Protein AF-A0A0W8FXL8-F1 (afdb_monomer_lite)

Radius of gyration: 17.02 Å; chains: 1; bounding box: 42×39×41 Å

Foldseek 3Di:
DDFDWDADPNFTWTKDKWKFWPCVCVVAEDDDDDPPPPVPDPPVVPVSVVVVVVVPPRYDPVVVVVVLCVLLDPPQWDWPQKDDDPGIIITIITGGPVCVVVSVVSVCVVCVVVVNNVGTDDPDD

Sequence (125 aa):
MQKEIDKIDGQNYIYHRFTFDSAIQNHTFIGDEFIGMNPGDKSETMEIFDRVVAAGKDGFMPNLVEEFKKVLGDGNYIYDGYEIGEEDFGLYFFIKAELFDSLFDKVKLWSKAVDIDRFIWWDEE

Structure (mmCIF, N/CA/C/O backbone):
data_AF-A0A0W8FXL8-F1
#
_entry.id   AF-A0A0W8FXL8-F1
#
loop_
_atom_site.group_PDB
_atom_site.id
_atom_site.type_symbol
_atom_site.label_atom_id
_atom_site.label_alt_id
_atom_site.label_comp_id
_atom_site.label_asym_id
_atom_site.label_entity_id
_atom_site.label_seq_id
_atom_site.pdbx_PDB_ins_code
_atom_site.Cartn_x
_atom_site.Cartn_y
_atom_site.Cartn_z
_atom_site.occupancy
_atom_site.B_iso_or_equiv
_atom_site.auth_seq_id
_atom_site.auth_comp_id
_atom_site.auth_asym_id
_atom_site.auth_atom_id
_atom_site.pdbx_PDB_model_num
ATOM 1 N N . MET A 1 1 ? -2.901 -16.000 12.468 1.00 51.78 1 MET A N 1
ATOM 2 C CA . MET A 1 1 ? -2.023 -15.002 13.131 1.00 51.78 1 MET A CA 1
ATOM 3 C C . MET A 1 1 ? -2.885 -13.966 13.860 1.00 51.78 1 MET A C 1
ATOM 5 O O . MET A 1 1 ? -3.920 -13.591 13.320 1.00 51.78 1 MET A O 1
ATOM 9 N N . GLN A 1 2 ? -2.551 -13.560 15.092 1.00 56.97 2 GLN A N 1
ATOM 10 C CA . GLN A 1 2 ? -3.345 -12.566 15.835 1.00 56.97 2 GLN A CA 1
ATOM 11 C C . GLN A 1 2 ? -3.036 -11.164 15.294 1.00 56.97 2 GLN A C 1
ATOM 13 O O . GLN A 1 2 ? -1.884 -10.750 15.316 1.00 56.97 2 GLN A O 1
ATOM 18 N N . LYS A 1 3 ? -4.048 -10.470 14.762 1.00 74.00 3 LYS A N 1
ATOM 19 C CA . LYS A 1 3 ? -3.898 -9.120 14.200 1.00 74.00 3 LYS A CA 1
ATOM 20 C C . LYS A 1 3 ? -3.774 -8.113 15.345 1.00 74.00 3 LYS A C 1
ATOM 22 O O . LYS A 1 3 ? -4.637 -8.088 16.225 1.00 74.00 3 LYS A O 1
ATOM 27 N N . GLU A 1 4 ? -2.709 -7.321 15.346 1.00 81.62 4 GLU A N 1
ATOM 28 C CA . GLU A 1 4 ? -2.539 -6.222 16.296 1.00 81.62 4 GLU A CA 1
ATOM 29 C C . GLU A 1 4 ? -3.511 -5.088 15.942 1.00 81.62 4 GLU A C 1
ATOM 31 O O . GLU A 1 4 ? -3.728 -4.796 14.763 1.00 81.62 4 GLU A O 1
ATOM 36 N N . ILE A 1 5 ? -4.169 -4.524 16.959 1.00 86.25 5 ILE A N 1
ATOM 37 C CA . ILE A 1 5 ? -5.166 -3.464 16.786 1.00 86.25 5 ILE A CA 1
ATOM 38 C C . ILE A 1 5 ? -4.651 -2.197 17.454 1.00 86.25 5 ILE A C 1
ATOM 40 O O . ILE A 1 5 ? -4.576 -2.128 18.682 1.00 86.25 5 ILE A O 1
ATOM 44 N N . ASP A 1 6 ? -4.408 -1.180 16.639 1.00 86.94 6 ASP A N 1
ATOM 45 C CA . ASP A 1 6 ? -4.007 0.149 17.073 1.00 86.94 6 ASP A CA 1
ATOM 46 C C . ASP A 1 6 ? -5.195 1.098 17.121 1.00 86.94 6 ASP A C 1
ATOM 48 O O . ASP A 1 6 ? -6.119 1.028 16.305 1.00 86.94 6 ASP A O 1
ATOM 52 N N . LYS A 1 7 ? -5.170 2.028 18.077 1.00 89.19 7 LYS A N 1
ATOM 53 C CA . LYS A 1 7 ? -6.191 3.068 18.192 1.00 89.19 7 LYS A CA 1
ATOM 54 C C . LYS A 1 7 ? -5.632 4.413 17.746 1.00 89.19 7 LYS A C 1
ATOM 56 O O . LYS A 1 7 ? -4.843 5.020 18.463 1.00 89.19 7 LYS A O 1
ATOM 61 N N . ILE A 1 8 ? -6.108 4.901 16.604 1.00 87.62 8 ILE A N 1
ATOM 62 C CA . ILE A 1 8 ? -5.703 6.176 15.997 1.00 87.62 8 ILE A CA 1
ATOM 63 C C . ILE A 1 8 ? -6.950 7.056 15.884 1.00 87.62 8 ILE A C 1
ATOM 65 O O . ILE A 1 8 ? -7.973 6.620 15.356 1.00 87.62 8 ILE A O 1
ATOM 69 N N . ASP A 1 9 ? -6.908 8.261 16.458 1.00 88.56 9 ASP A N 1
ATOM 70 C CA . ASP A 1 9 ? -8.023 9.228 16.470 1.00 88.56 9 ASP A CA 1
ATOM 71 C C . ASP A 1 9 ? -9.386 8.640 16.889 1.00 88.56 9 ASP A C 1
ATOM 73 O O . ASP A 1 9 ? -10.452 9.004 16.393 1.00 88.56 9 ASP A O 1
ATOM 77 N N . GLY A 1 10 ? -9.365 7.699 17.837 1.00 89.25 10 GLY A N 1
ATOM 78 C CA . GLY A 1 10 ? -10.574 7.066 18.365 1.00 89.25 10 GLY A CA 1
ATOM 79 C C . GLY A 1 10 ? -11.103 5.883 17.550 1.00 89.25 10 GLY A C 1
ATOM 80 O O . GLY A 1 10 ? -12.048 5.240 18.007 1.00 89.25 10 GLY A O 1
ATOM 81 N N . GLN A 1 11 ? -10.490 5.559 16.413 1.00 92.69 11 GLN A N 1
ATOM 82 C CA . GLN A 1 11 ? -10.845 4.429 15.553 1.00 92.69 11 GLN A CA 1
ATOM 83 C C . GLN A 1 11 ? -9.813 3.302 15.667 1.00 92.69 11 GLN A C 1
ATOM 85 O O . GLN A 1 11 ? -8.644 3.547 15.959 1.00 92.69 11 GLN A O 1
ATOM 90 N N . ASN A 1 12 ? -10.263 2.065 15.450 1.00 94.88 12 ASN A N 1
ATOM 91 C CA . ASN A 1 12 ? -9.414 0.878 15.498 1.00 94.88 12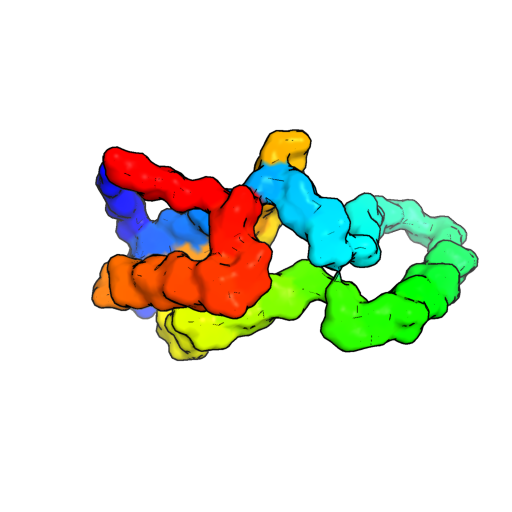 ASN A CA 1
ATOM 92 C C . ASN A 1 12 ? -8.864 0.565 14.103 1.00 94.88 12 ASN A C 1
ATOM 94 O O . ASN A 1 12 ? -9.632 0.463 13.141 1.00 94.88 12 ASN A O 1
ATOM 98 N N . TYR A 1 13 ? -7.562 0.342 14.021 1.00 94.69 13 TYR A N 1
ATOM 99 C CA . TYR A 1 13 ? -6.833 0.012 12.807 1.00 94.69 13 TYR A CA 1
ATOM 100 C C . TYR A 1 13 ? -6.023 -1.263 12.998 1.00 94.69 13 TYR A C 1
ATOM 102 O O . TYR A 1 13 ? -5.640 -1.603 14.110 1.00 94.69 13 TYR A O 1
ATOM 110 N N . ILE A 1 14 ? -5.769 -1.956 11.899 1.00 93.50 14 ILE A N 1
ATOM 111 C CA . ILE A 1 14 ? -4.850 -3.082 11.811 1.00 93.50 14 ILE A CA 1
ATOM 112 C C . ILE A 1 14 ? -3.666 -2.606 10.989 1.00 93.50 14 ILE A C 1
ATOM 114 O O . ILE A 1 14 ? -3.852 -2.159 9.853 1.00 93.50 14 ILE A O 1
ATOM 118 N N . TYR A 1 15 ? -2.472 -2.690 11.565 1.00 91.50 15 TYR A N 1
ATOM 119 C CA . TYR A 1 15 ? -1.246 -2.431 10.831 1.00 91.50 15 TYR A CA 1
ATOM 120 C C . TYR A 1 15 ? -0.929 -3.623 9.934 1.00 91.50 15 TYR A C 1
ATOM 122 O O . TYR A 1 15 ? -0.888 -4.770 10.386 1.00 91.50 15 TYR A O 1
ATOM 130 N N . HIS A 1 16 ? -0.769 -3.364 8.642 1.00 91.25 16 HIS A N 1
ATOM 131 C CA . HIS A 1 16 ? -0.581 -4.406 7.653 1.00 91.25 16 HIS A CA 1
ATOM 132 C C . HIS A 1 16 ? 0.454 -4.013 6.610 1.00 91.25 16 HIS A C 1
ATOM 134 O O . HIS A 1 16 ? 0.421 -2.917 6.048 1.00 91.25 16 HIS A O 1
ATOM 140 N N . ARG A 1 17 ? 1.345 -4.967 6.347 1.00 90.12 17 ARG A N 1
ATOM 141 C CA . ARG A 1 17 ? 2.355 -4.921 5.302 1.00 90.12 17 ARG A CA 1
ATOM 142 C C . ARG A 1 17 ? 1.876 -5.773 4.134 1.00 90.12 17 ARG A C 1
ATOM 144 O O . ARG A 1 17 ? 1.661 -6.969 4.304 1.00 90.12 17 ARG A O 1
ATOM 151 N N . PHE A 1 18 ? 1.746 -5.170 2.960 1.00 89.69 18 PHE A N 1
ATOM 152 C CA . PHE A 1 18 ? 1.671 -5.921 1.712 1.00 89.69 18 PHE A CA 1
ATOM 153 C C . PHE A 1 18 ? 3.092 -6.180 1.237 1.00 89.69 18 PHE A C 1
ATOM 155 O O . PHE A 1 18 ? 3.801 -5.234 0.893 1.00 89.69 18 PHE A O 1
ATOM 162 N N . THR A 1 19 ? 3.502 -7.444 1.265 1.00 89.62 19 THR A N 1
ATOM 163 C CA . THR A 1 19 ? 4.848 -7.855 0.873 1.00 89.62 19 THR A CA 1
ATOM 164 C C . THR A 1 19 ? 4.857 -8.336 -0.564 1.00 89.62 19 THR A C 1
ATOM 166 O O . THR A 1 19 ? 3.978 -9.081 -0.996 1.0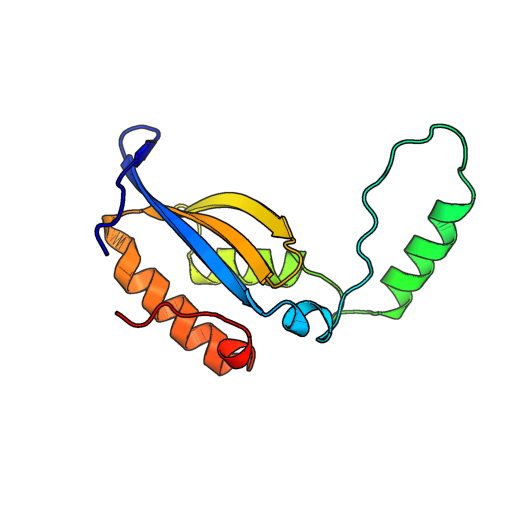0 89.62 19 THR A O 1
ATOM 169 N N . PHE A 1 20 ? 5.872 -7.911 -1.296 1.00 82.75 20 PHE A N 1
ATOM 170 C CA . PHE A 1 20 ? 6.097 -8.249 -2.681 1.00 82.75 20 PHE A CA 1
ATOM 171 C C . PHE A 1 20 ? 7.478 -8.877 -2.844 1.00 82.75 20 PHE A C 1
ATOM 173 O O . PHE A 1 20 ? 8.435 -8.454 -2.199 1.00 82.75 20 PHE A O 1
ATOM 180 N N . ASP A 1 21 ? 7.589 -9.842 -3.748 1.00 81.12 21 ASP A N 1
ATOM 181 C CA . ASP A 1 21 ? 8.866 -10.340 -4.246 1.00 81.12 21 ASP A CA 1
ATOM 182 C C . ASP A 1 21 ? 9.657 -9.174 -4.857 1.00 81.12 21 ASP A C 1
ATOM 184 O O . ASP A 1 21 ? 9.105 -8.398 -5.646 1.00 81.12 21 ASP A O 1
ATOM 188 N N . SER A 1 22 ? 10.947 -9.057 -4.528 1.00 70.62 22 SER A N 1
ATOM 189 C CA . SER A 1 22 ? 11.861 -8.081 -5.145 1.00 70.62 22 SER A CA 1
ATOM 190 C C . SER A 1 22 ? 11.812 -8.093 -6.681 1.00 70.62 22 SER A C 1
ATOM 192 O O . SER A 1 22 ? 11.981 -7.054 -7.317 1.00 70.62 22 SER A O 1
ATOM 194 N N . ALA A 1 23 ? 11.466 -9.219 -7.309 1.00 68.25 23 ALA A N 1
ATOM 195 C CA . ALA A 1 23 ? 11.258 -9.335 -8.746 1.00 68.25 23 ALA A CA 1
ATOM 196 C C . ALA A 1 23 ? 10.171 -8.400 -9.297 1.00 68.25 23 ALA A C 1
ATOM 198 O O . ALA A 1 23 ? 10.217 -8.087 -10.488 1.00 68.25 23 ALA A O 1
ATOM 199 N N . ILE A 1 24 ? 9.235 -7.897 -8.479 1.00 65.12 24 ILE A N 1
ATOM 200 C CA . ILE A 1 24 ? 8.276 -6.866 -8.909 1.00 65.12 24 ILE A CA 1
ATOM 201 C C . ILE A 1 24 ? 8.982 -5.596 -9.394 1.00 65.12 24 ILE A C 1
ATOM 203 O O . ILE A 1 24 ? 8.487 -4.918 -10.294 1.00 65.12 24 ILE A O 1
ATOM 207 N N . GLN A 1 25 ? 10.182 -5.320 -8.876 1.00 59.59 25 GLN A N 1
ATOM 208 C CA . GLN A 1 25 ? 11.030 -4.206 -9.300 1.00 59.59 25 GLN A CA 1
ATOM 209 C C . GLN A 1 25 ? 11.480 -4.360 -10.766 1.00 59.59 25 GLN A C 1
ATOM 211 O O . GLN A 1 25 ? 11.716 -3.368 -11.454 1.00 59.59 25 GLN A O 1
ATOM 216 N N . ASN A 1 26 ? 11.522 -5.590 -11.299 1.00 56.06 26 ASN A N 1
ATOM 217 C CA . ASN A 1 26 ? 11.857 -5.858 -12.703 1.00 56.06 26 ASN A CA 1
ATOM 218 C C . ASN A 1 26 ? 10.692 -5.576 -13.669 1.00 56.06 26 ASN A C 1
ATOM 220 O O . ASN A 1 26 ? 10.903 -5.486 -14.878 1.00 56.06 26 ASN A O 1
ATOM 224 N N . HIS A 1 27 ? 9.466 -5.413 -13.164 1.00 51.81 27 HIS A N 1
ATOM 225 C CA . HIS A 1 27 ? 8.255 -5.187 -13.958 1.00 51.81 27 HIS A CA 1
ATOM 226 C C . HIS A 1 27 ? 7.930 -3.693 -14.144 1.00 51.81 27 HIS A C 1
ATOM 228 O O . HIS A 1 27 ? 6.764 -3.310 -14.202 1.00 51.81 27 HIS A O 1
ATOM 234 N N . THR A 1 28 ? 8.979 -2.890 -14.381 1.00 42.41 28 THR A N 1
ATOM 235 C CA . THR A 1 28 ? 9.041 -1.427 -14.629 1.00 42.41 28 THR A CA 1
ATOM 236 C C . THR A 1 28 ? 9.285 -0.567 -13.374 1.00 42.41 28 THR A C 1
ATOM 238 O O . THR A 1 28 ? 8.377 -0.290 -12.595 1.00 42.41 28 THR A O 1
ATOM 241 N N . PHE A 1 29 ? 10.526 -0.071 -13.244 1.00 45.09 29 PHE A N 1
ATOM 242 C CA . PHE A 1 29 ? 11.004 0.921 -12.268 1.00 45.09 29 PHE A CA 1
ATOM 243 C C . PHE A 1 29 ? 11.854 1.974 -13.010 1.00 45.09 29 PHE A C 1
ATOM 245 O O . PHE A 1 29 ? 12.636 1.615 -13.893 1.00 45.09 29 PHE A O 1
ATOM 252 N N . ILE A 1 30 ? 11.761 3.259 -12.644 1.00 36.59 30 ILE A N 1
ATOM 253 C CA . ILE A 1 30 ? 12.898 4.181 -12.821 1.00 36.59 30 ILE A CA 1
ATOM 254 C C . ILE A 1 30 ? 13.477 4.461 -11.433 1.00 36.59 30 ILE A C 1
ATOM 256 O O . ILE A 1 30 ? 13.123 5.449 -10.802 1.00 36.59 30 ILE A O 1
ATOM 260 N N . GLY A 1 31 ? 14.383 3.563 -11.038 1.00 34.56 31 GLY A N 1
ATOM 261 C CA . GLY A 1 31 ? 15.525 3.790 -10.143 1.00 34.56 31 GLY A CA 1
ATOM 262 C C . GLY A 1 31 ? 15.322 3.733 -8.621 1.00 34.56 31 GLY A C 1
ATOM 263 O O . GLY A 1 31 ? 14.448 4.401 -8.081 1.00 34.56 31 GLY A O 1
ATOM 264 N N . ASP A 1 32 ? 16.242 3.021 -7.950 1.00 38.38 32 ASP A N 1
ATOM 265 C CA . ASP A 1 32 ? 16.630 3.176 -6.535 1.00 38.38 32 ASP A CA 1
ATOM 266 C C . ASP A 1 32 ? 17.674 4.301 -6.374 1.00 38.38 32 ASP A C 1
ATOM 268 O O . ASP A 1 32 ? 18.830 4.050 -6.038 1.00 38.38 32 ASP A O 1
ATOM 272 N N . GLU A 1 33 ? 17.328 5.566 -6.606 1.00 32.41 33 GLU A N 1
ATOM 273 C CA . GLU A 1 33 ? 18.180 6.650 -6.095 1.00 32.41 33 GLU A CA 1
ATOM 274 C C . GLU A 1 33 ? 17.505 7.313 -4.902 1.00 32.41 33 GLU A C 1
ATOM 276 O O . GLU A 1 33 ? 16.625 8.167 -5.024 1.00 32.41 33 GLU A O 1
ATOM 281 N N . PHE A 1 34 ? 17.971 6.936 -3.709 1.00 38.47 34 PHE A N 1
ATOM 282 C CA . PHE A 1 34 ? 17.975 7.880 -2.605 1.00 38.47 34 PHE A CA 1
ATOM 283 C C . PHE A 1 34 ? 18.684 9.142 -3.106 1.00 38.47 34 PHE A C 1
ATOM 285 O O . PHE A 1 34 ? 19.813 9.063 -3.593 1.00 38.47 34 PHE A O 1
ATOM 292 N N . ILE A 1 35 ? 18.063 10.313 -2.934 1.00 36.88 35 ILE A N 1
ATOM 293 C CA . ILE A 1 35 ? 18.822 11.562 -2.878 1.00 36.88 35 ILE A CA 1
ATOM 294 C C . ILE A 1 35 ? 19.711 11.440 -1.641 1.00 36.88 35 ILE A C 1
ATOM 296 O O . ILE A 1 35 ? 19.364 11.893 -0.551 1.00 36.88 35 ILE A O 1
ATOM 300 N N . GLY A 1 36 ? 20.882 10.826 -1.794 1.00 36.06 36 GLY A N 1
ATOM 301 C CA . GLY A 1 36 ? 22.000 11.154 -0.940 1.00 36.06 36 GLY A CA 1
ATOM 302 C C . GLY A 1 36 ? 22.267 12.617 -1.224 1.00 36.06 36 GLY A C 1
ATOM 303 O O . GLY A 1 36 ? 22.849 12.936 -2.254 1.00 36.06 36 GLY A O 1
ATOM 304 N N . MET A 1 37 ? 21.771 13.517 -0.371 1.00 31.66 37 MET A N 1
ATOM 305 C CA . MET A 1 37 ? 22.140 14.927 -0.424 1.00 31.66 37 MET A CA 1
ATOM 306 C C . MET A 1 37 ? 23.665 15.006 -0.292 1.00 31.66 37 MET A C 1
ATOM 308 O O . MET A 1 37 ? 24.200 15.086 0.811 1.00 31.66 37 MET A O 1
ATOM 312 N N . ASN A 1 38 ? 24.375 14.998 -1.415 1.00 39.31 38 ASN A N 1
ATOM 313 C CA . ASN A 1 38 ? 25.662 15.645 -1.514 1.00 39.31 38 ASN A CA 1
ATOM 314 C C . ASN A 1 38 ? 25.382 16.996 -2.188 1.00 39.31 38 ASN A C 1
ATOM 316 O O . ASN A 1 38 ? 24.932 17.004 -3.333 1.00 39.31 38 ASN A O 1
ATOM 320 N N . PRO A 1 39 ? 25.563 18.148 -1.511 1.00 39.97 39 PRO A N 1
ATOM 321 C CA . PRO A 1 39 ? 25.111 19.464 -1.995 1.00 39.97 39 PRO A CA 1
ATOM 322 C C . PRO A 1 39 ? 25.807 19.988 -3.271 1.00 39.97 39 PRO A C 1
ATOM 324 O O . PRO A 1 39 ? 25.751 21.188 -3.543 1.00 39.97 39 PRO A O 1
ATOM 327 N N . GLY A 1 40 ? 26.528 19.135 -4.001 1.00 44.19 40 GLY A N 1
ATOM 328 C CA . GLY A 1 40 ? 27.549 19.513 -4.970 1.00 44.19 40 GLY A CA 1
ATOM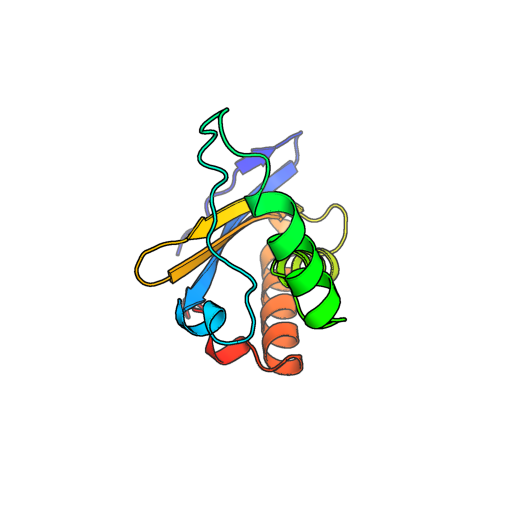 329 C C . GLY A 1 40 ? 27.152 19.479 -6.443 1.00 44.19 40 GLY A C 1
ATOM 330 O O . GLY A 1 40 ? 27.719 20.276 -7.186 1.00 44.19 40 GLY A O 1
ATOM 331 N N . ASP A 1 41 ? 26.205 18.645 -6.888 1.00 46.91 41 ASP A N 1
ATOM 332 C CA . ASP A 1 41 ? 26.053 18.397 -8.332 1.00 46.91 41 ASP A CA 1
ATOM 333 C C . ASP A 1 41 ? 24.646 18.655 -8.887 1.00 46.91 41 ASP A C 1
ATOM 335 O O . ASP A 1 41 ? 23.671 17.981 -8.577 1.00 46.91 41 ASP A O 1
ATOM 339 N N . LYS A 1 42 ? 24.548 19.690 -9.731 1.00 41.34 42 LYS A N 1
ATOM 340 C CA . LYS A 1 42 ? 23.325 20.125 -10.436 1.00 41.34 42 LYS A CA 1
ATOM 341 C C . LYS A 1 42 ? 23.197 19.528 -11.845 1.00 41.34 42 LYS A C 1
ATOM 343 O O . LYS A 1 42 ? 22.242 19.842 -12.550 1.00 41.34 42 LYS A O 1
ATOM 348 N N . SER A 1 43 ? 24.177 18.740 -12.282 1.00 45.09 43 SER A N 1
ATOM 349 C CA . SER A 1 43 ? 24.261 18.215 -13.650 1.00 45.09 43 SER A CA 1
ATOM 350 C C . SER A 1 43 ? 23.507 16.888 -13.841 1.00 45.09 43 SER A C 1
ATOM 352 O O . SER A 1 43 ? 22.973 16.654 -14.920 1.00 45.09 43 SER A O 1
ATOM 354 N N . GLU A 1 44 ? 23.338 16.093 -12.780 1.00 47.09 44 GLU A N 1
ATOM 355 C CA . GLU A 1 44 ? 22.608 14.809 -12.790 1.00 47.09 44 GLU A CA 1
ATOM 356 C C . GLU A 1 44 ? 21.079 14.974 -12.925 1.00 47.09 44 GLU A C 1
ATOM 358 O O . GLU A 1 44 ? 20.362 14.069 -13.343 1.00 47.09 44 GLU A O 1
ATOM 363 N N . THR A 1 45 ? 20.546 16.164 -12.633 1.00 44.25 45 THR A N 1
ATOM 364 C CA . THR A 1 45 ? 19.096 16.403 -12.537 1.00 44.25 45 THR A CA 1
ATOM 365 C C . THR A 1 45 ? 18.379 16.458 -13.895 1.00 44.25 45 THR A C 1
ATOM 367 O O . THR A 1 45 ? 17.178 16.197 -13.963 1.00 44.25 45 THR A O 1
ATOM 370 N N . MET A 1 46 ? 19.080 16.799 -14.984 1.00 42.88 46 MET A N 1
ATOM 371 C CA . MET A 1 46 ? 18.468 16.917 -16.318 1.00 42.88 46 MET A CA 1
ATOM 372 C C . MET A 1 46 ? 18.305 15.563 -17.025 1.00 42.88 46 MET A C 1
ATOM 374 O O . MET A 1 46 ? 17.272 15.337 -17.650 1.00 42.88 46 MET A O 1
ATOM 378 N N . GLU A 1 47 ? 19.245 14.629 -16.853 1.00 49.88 47 GLU A N 1
ATOM 379 C CA . GLU A 1 47 ? 19.142 13.278 -17.432 1.00 49.88 47 GLU A CA 1
ATOM 380 C C . GLU A 1 47 ? 18.029 12.438 -16.783 1.00 49.88 47 GLU A C 1
ATOM 382 O O . GLU A 1 47 ? 17.400 11.607 -17.441 1.00 49.88 47 GLU A O 1
ATOM 387 N N . ILE A 1 48 ? 17.727 12.682 -15.505 1.00 48.59 48 ILE A N 1
ATOM 388 C CA . ILE A 1 48 ? 16.613 12.038 -14.792 1.00 48.59 48 ILE A CA 1
ATOM 389 C C . ILE A 1 48 ? 15.267 12.444 -15.410 1.00 48.59 48 ILE A C 1
ATOM 391 O O . ILE A 1 48 ? 14.392 11.602 -15.622 1.00 48.59 48 ILE A O 1
ATOM 395 N N . PHE A 1 49 ? 15.108 13.724 -15.746 1.00 44.62 49 PHE A N 1
ATOM 396 C CA . PHE A 1 49 ? 13.866 14.257 -16.305 1.00 44.62 49 PHE A CA 1
ATOM 397 C C . PHE A 1 49 ? 13.576 13.691 -17.703 1.00 44.62 49 PHE A C 1
ATOM 399 O O . PHE A 1 49 ? 12.441 13.311 -17.998 1.00 44.62 49 PHE A O 1
ATOM 406 N N . ASP A 1 50 ? 14.610 13.542 -18.531 1.00 49.16 50 ASP A N 1
ATOM 407 C CA . ASP A 1 50 ? 14.489 12.971 -19.876 1.00 49.16 50 ASP A CA 1
ATOM 408 C C . ASP A 1 50 ? 14.096 11.483 -19.844 1.00 49.16 50 ASP A C 1
ATOM 410 O O . ASP A 1 50 ? 13.316 11.018 -20.681 1.00 49.16 50 ASP A O 1
ATOM 414 N N . ARG A 1 51 ? 14.554 10.734 -18.833 1.00 47.09 51 ARG A N 1
ATOM 415 C CA . ARG A 1 51 ? 14.195 9.317 -18.639 1.00 47.09 51 ARG A CA 1
ATOM 416 C C . ARG A 1 51 ? 12.745 9.134 -18.181 1.00 47.09 51 ARG A C 1
ATOM 418 O O . ARG A 1 51 ? 12.079 8.216 -18.655 1.00 47.09 51 ARG A O 1
ATOM 425 N N . VAL A 1 52 ? 12.238 10.026 -17.326 1.00 45.03 52 VAL A N 1
ATOM 426 C CA . VAL A 1 52 ? 10.822 10.063 -16.903 1.00 45.03 52 VAL A CA 1
ATOM 427 C C . VAL A 1 52 ? 9.901 10.380 -18.083 1.00 45.03 52 VAL A C 1
ATOM 429 O O . VAL A 1 52 ? 8.877 9.724 -18.268 1.00 45.03 52 VAL A O 1
ATOM 432 N N . VAL A 1 53 ? 10.282 11.342 -18.928 1.00 48.03 53 VAL A N 1
ATOM 433 C CA . VAL A 1 53 ? 9.526 11.701 -20.139 1.00 48.03 53 VAL A CA 1
ATOM 434 C C . VAL A 1 53 ? 9.515 10.553 -21.159 1.00 48.03 53 VAL A C 1
ATOM 436 O O . VAL A 1 53 ? 8.492 10.318 -21.803 1.00 48.03 53 VAL A O 1
ATOM 439 N N . ALA A 1 54 ? 10.613 9.800 -21.280 1.00 49.78 54 ALA A N 1
ATOM 440 C CA . ALA A 1 54 ? 10.732 8.678 -22.213 1.00 49.78 54 ALA A CA 1
ATOM 441 C C . ALA A 1 54 ? 9.912 7.431 -21.822 1.00 49.78 54 ALA A C 1
ATOM 443 O O . ALA A 1 54 ? 9.461 6.708 -22.711 1.00 49.78 54 ALA A O 1
ATOM 444 N N . ALA A 1 55 ? 9.693 7.172 -20.527 1.00 46.28 55 ALA A N 1
ATOM 445 C CA . ALA A 1 55 ? 8.936 6.002 -20.057 1.00 46.28 55 ALA A CA 1
ATOM 446 C C . ALA A 1 55 ? 7.406 6.138 -20.178 1.00 46.28 55 ALA A C 1
ATOM 448 O O . ALA A 1 55 ? 6.684 5.144 -20.097 1.00 46.28 55 ALA A O 1
ATOM 449 N N . GLY A 1 56 ? 6.891 7.347 -20.415 1.00 44.09 56 GLY A N 1
ATOM 450 C CA . GLY A 1 56 ? 5.465 7.572 -20.638 1.00 44.09 56 GLY A CA 1
ATOM 451 C C . GLY A 1 56 ? 4.576 7.116 -19.469 1.00 44.09 56 GLY A C 1
ATOM 452 O O . GLY A 1 56 ? 4.950 7.192 -18.304 1.00 44.09 56 GLY A O 1
ATOM 453 N N . LYS A 1 57 ? 3.359 6.662 -19.781 1.00 38.38 57 LYS A N 1
ATOM 454 C CA . LYS A 1 57 ? 2.295 6.329 -18.809 1.00 38.38 57 LYS A CA 1
ATOM 455 C C . LYS A 1 57 ? 2.605 5.161 -17.848 1.00 38.38 57 LYS A C 1
ATOM 457 O O . LYS A 1 57 ? 1.864 4.988 -16.885 1.00 38.38 57 LYS A O 1
ATOM 462 N N . ASP A 1 58 ? 3.651 4.376 -18.111 1.00 41.44 58 ASP A N 1
ATOM 463 C CA . ASP A 1 58 ? 3.907 3.087 -17.448 1.00 41.44 58 ASP A CA 1
ATOM 464 C C . ASP A 1 58 ? 5.026 3.152 -16.383 1.00 41.44 58 ASP A C 1
ATOM 466 O O . ASP A 1 58 ? 5.366 2.143 -15.774 1.00 41.44 58 ASP A O 1
ATOM 470 N N . GLY A 1 59 ? 5.597 4.328 -16.106 1.00 44.09 59 GLY A N 1
ATOM 471 C CA . GLY A 1 59 ? 6.647 4.477 -15.096 1.00 44.09 59 GLY A CA 1
ATOM 472 C C . GLY A 1 59 ? 6.165 5.130 -13.804 1.00 44.09 59 GLY A C 1
ATOM 473 O O . GLY A 1 59 ? 6.267 6.347 -13.741 1.00 44.09 59 GLY A O 1
ATOM 474 N N . PHE A 1 60 ? 5.697 4.373 -12.785 1.00 56.22 60 PHE A N 1
ATOM 475 C CA . PHE A 1 60 ? 5.974 4.695 -11.359 1.00 56.22 60 PHE A CA 1
ATOM 476 C C . PHE A 1 60 ? 5.357 3.779 -10.269 1.00 56.22 60 PHE A C 1
ATOM 478 O O . PHE A 1 60 ? 4.180 3.435 -10.314 1.00 56.22 60 PHE A O 1
ATOM 485 N N . MET A 1 61 ? 6.124 3.555 -9.186 1.00 60.81 61 MET A N 1
ATOM 486 C CA . MET A 1 61 ? 5.719 3.020 -7.864 1.00 60.81 61 MET A CA 1
ATOM 487 C C . MET A 1 61 ? 4.585 3.818 -7.177 1.00 60.81 61 MET A C 1
ATOM 489 O O . MET A 1 61 ? 3.708 3.219 -6.559 1.00 60.81 61 MET A O 1
ATOM 493 N N . PRO A 1 62 ? 4.510 5.151 -7.319 1.00 59.22 62 PRO A N 1
ATOM 494 C CA . PRO A 1 62 ? 3.318 5.922 -6.990 1.00 59.22 62 PRO A CA 1
ATOM 495 C C . PRO A 1 62 ? 2.050 5.450 -7.669 1.00 59.22 62 PRO A C 1
ATOM 497 O O . PRO A 1 62 ? 1.021 5.492 -7.019 1.00 59.22 62 PRO A O 1
ATOM 500 N N . ASN A 1 63 ? 2.088 4.916 -8.892 1.00 68.62 63 ASN A N 1
ATOM 501 C CA . ASN A 1 63 ? 0.875 4.321 -9.448 1.00 68.62 63 ASN A CA 1
ATOM 502 C C . ASN A 1 63 ? 0.468 3.084 -8.646 1.00 68.62 63 ASN A C 1
ATOM 504 O O . ASN A 1 63 ? -0.706 2.953 -8.343 1.00 68.62 63 ASN A O 1
ATOM 508 N N . LEU A 1 64 ? 1.407 2.230 -8.220 1.00 75.81 64 LEU A N 1
ATOM 509 C CA . LEU A 1 64 ? 1.088 1.079 -7.366 1.00 75.81 64 LEU A CA 1
ATOM 510 C C . LEU A 1 64 ? 0.473 1.520 -6.030 1.00 75.81 64 LEU A C 1
ATOM 512 O O . LEU A 1 64 ? -0.584 1.023 -5.648 1.00 75.81 64 LEU A O 1
ATOM 516 N N . VAL A 1 65 ? 1.083 2.497 -5.354 1.00 80.81 65 VAL A N 1
ATOM 517 C CA . VAL A 1 65 ? 0.538 3.066 -4.112 1.00 80.81 65 VAL A CA 1
ATOM 518 C C . VAL A 1 65 ? -0.842 3.678 -4.358 1.00 80.81 65 VAL A C 1
ATOM 520 O O . VAL A 1 65 ? -1.774 3.378 -3.621 1.00 80.81 65 VAL A O 1
ATOM 523 N N . GLU A 1 66 ? -1.015 4.494 -5.398 1.00 82.62 66 GLU A N 1
ATOM 524 C CA . GLU A 1 66 ? -2.300 5.118 -5.731 1.00 82.62 66 GLU A CA 1
ATOM 525 C C . GLU A 1 66 ? -3.371 4.089 -6.129 1.00 82.62 66 GLU A C 1
ATOM 527 O O . GLU A 1 66 ? -4.537 4.257 -5.781 1.00 82.62 66 GLU A O 1
ATOM 532 N N . GLU A 1 67 ? -3.016 2.998 -6.806 1.00 85.81 67 GLU A N 1
ATOM 533 C CA . GLU A 1 67 ? -3.938 1.893 -7.082 1.00 85.81 67 GLU A CA 1
ATOM 534 C C . GLU A 1 67 ? -4.367 1.200 -5.784 1.00 85.81 67 GLU A C 1
ATOM 536 O O . GLU A 1 67 ? -5.563 1.010 -5.566 1.00 85.81 67 GLU A O 1
ATOM 541 N N . PHE A 1 68 ? -3.437 0.926 -4.864 1.00 89.38 68 PHE A N 1
ATOM 542 C CA . PHE A 1 68 ? -3.774 0.425 -3.527 1.00 89.38 68 PHE A CA 1
ATOM 543 C C . PHE A 1 68 ? -4.714 1.380 -2.789 1.00 89.38 68 PHE A C 1
ATOM 545 O O . PHE A 1 68 ? -5.742 0.953 -2.266 1.00 89.38 68 PHE A O 1
ATOM 552 N N . LYS A 1 69 ? -4.425 2.683 -2.803 1.00 89.50 69 LYS A N 1
ATOM 553 C CA . LYS A 1 69 ? -5.289 3.713 -2.211 1.00 89.50 69 LYS A CA 1
ATOM 554 C C . LYS A 1 69 ? -6.699 3.697 -2.806 1.00 89.50 69 LYS A C 1
ATOM 556 O O . LYS A 1 69 ? -7.670 3.761 -2.053 1.00 89.50 69 LYS A O 1
ATOM 561 N N . LYS A 1 70 ? -6.835 3.547 -4.130 1.00 90.12 70 LYS A N 1
ATOM 562 C CA . LYS A 1 70 ? -8.140 3.415 -4.808 1.00 90.12 70 LYS A CA 1
ATOM 563 C C . LYS A 1 70 ? -8.879 2.144 -4.394 1.00 90.12 70 LYS A C 1
ATOM 565 O O . LYS A 1 70 ? -10.084 2.198 -4.158 1.00 90.12 70 LYS A O 1
ATOM 570 N N . VAL A 1 71 ? -8.178 1.012 -4.305 1.00 91.75 71 VAL A N 1
ATOM 571 C CA . VAL A 1 71 ? -8.765 -0.287 -3.931 1.00 91.75 71 VAL A CA 1
ATOM 572 C C . VAL A 1 71 ? -9.226 -0.291 -2.471 1.00 91.75 71 VAL A C 1
ATOM 574 O O . VAL A 1 71 ? -10.331 -0.754 -2.175 1.00 91.75 71 VAL A O 1
ATOM 577 N N . LEU A 1 72 ? -8.408 0.255 -1.567 1.00 94.06 72 LEU A N 1
ATOM 578 C CA . LEU A 1 72 ? -8.727 0.391 -0.143 1.00 94.06 72 LEU A CA 1
ATOM 579 C C . LEU A 1 72 ? -9.840 1.428 0.091 1.00 94.06 72 LEU A C 1
ATOM 581 O O . LEU A 1 72 ? -10.686 1.252 0.971 1.00 94.06 72 LEU A O 1
ATOM 585 N N . GLY A 1 73 ? -9.889 2.470 -0.739 1.00 93.88 73 GLY A N 1
ATOM 586 C CA . GLY A 1 73 ? -10.890 3.529 -0.703 1.00 93.88 73 GLY A CA 1
ATOM 587 C C . GLY A 1 73 ? -10.588 4.601 0.345 1.00 93.88 73 GLY A C 1
ATOM 588 O O . GLY A 1 73 ? -10.135 4.315 1.457 1.00 93.88 73 GLY A O 1
ATOM 589 N N . ASP A 1 74 ? -10.861 5.853 -0.017 1.00 92.19 74 ASP A N 1
ATOM 590 C CA . ASP A 1 74 ? -10.559 7.017 0.814 1.00 92.19 74 ASP A CA 1
ATOM 591 C C . ASP A 1 74 ? -11.187 6.924 2.208 1.00 92.19 74 ASP A C 1
ATOM 593 O O . ASP A 1 74 ? -12.352 6.560 2.382 1.00 92.19 74 ASP A O 1
ATOM 597 N N . GLY A 1 75 ? -10.395 7.275 3.222 1.00 91.75 75 GLY A N 1
ATOM 598 C CA . GLY A 1 75 ? -10.821 7.263 4.619 1.00 91.75 75 GLY A CA 1
ATOM 599 C C . GLY A 1 75 ? -10.902 5.874 5.255 1.00 91.75 75 GLY A C 1
ATOM 600 O O . GLY A 1 75 ? -11.325 5.784 6.407 1.00 91.75 75 GLY A O 1
ATOM 601 N N . ASN A 1 76 ? -10.509 4.803 4.560 1.00 95.38 76 ASN A N 1
ATOM 602 C CA . ASN A 1 76 ? -10.460 3.449 5.130 1.00 95.38 76 ASN A CA 1
ATOM 603 C C . ASN A 1 76 ? -9.065 3.019 5.590 1.00 95.38 76 ASN A C 1
ATOM 605 O O . ASN A 1 76 ? -8.928 1.970 6.222 1.00 95.38 76 ASN A O 1
ATOM 609 N N . TYR A 1 77 ? -8.047 3.818 5.278 1.00 94.12 77 TYR A N 1
ATOM 610 C CA . TYR A 1 77 ? -6.661 3.523 5.594 1.00 94.12 77 TYR A CA 1
ATOM 611 C C . TYR A 1 77 ? -5.867 4.793 5.931 1.00 94.12 77 TYR A C 1
ATOM 613 O O . TYR A 1 77 ? -6.276 5.906 5.591 1.00 94.12 77 TYR A O 1
ATOM 621 N N . ILE A 1 78 ? -4.699 4.603 6.543 1.00 91.75 78 ILE A N 1
ATOM 622 C CA . ILE A 1 78 ? -3.606 5.576 6.631 1.00 91.75 78 ILE A CA 1
ATOM 623 C C . ILE A 1 78 ? -2.380 4.910 6.007 1.00 91.75 78 ILE A C 1
ATOM 625 O O . ILE A 1 78 ? -2.046 3.781 6.360 1.00 91.75 78 ILE A O 1
ATOM 629 N N . TYR A 1 79 ? -1.750 5.579 5.044 1.00 87.19 79 TYR A N 1
ATOM 630 C CA . TYR A 1 79 ? -0.527 5.086 4.414 1.00 87.19 79 TYR A CA 1
ATOM 631 C C . TYR A 1 79 ? 0.680 5.477 5.266 1.00 87.19 79 TYR A C 1
ATOM 633 O O . TYR A 1 79 ? 0.850 6.660 5.561 1.00 87.19 79 TYR A O 1
ATOM 641 N N . ASP A 1 80 ? 1.488 4.489 5.644 1.00 84.19 80 ASP A N 1
ATOM 642 C CA . ASP A 1 80 ? 2.623 4.653 6.562 1.00 84.19 80 ASP A CA 1
ATOM 643 C C . ASP A 1 80 ? 3.985 4.611 5.849 1.00 84.19 80 ASP A C 1
ATOM 645 O O . ASP A 1 80 ? 5.007 4.989 6.411 1.00 84.19 80 ASP A O 1
ATOM 649 N N . GLY A 1 81 ? 4.008 4.224 4.571 1.00 78.88 81 GLY A N 1
ATOM 650 C CA . GLY A 1 81 ? 5.212 4.256 3.747 1.00 78.88 81 GLY A CA 1
ATOM 651 C C . GLY A 1 81 ? 5.515 2.927 3.073 1.00 78.88 81 GLY A C 1
ATOM 652 O O . GLY A 1 81 ? 4.649 2.062 2.921 1.00 78.88 81 GLY A O 1
ATOM 653 N N . TYR A 1 82 ? 6.766 2.794 2.643 1.00 78.00 82 TYR A N 1
ATOM 654 C CA . TYR A 1 82 ? 7.287 1.602 1.994 1.00 78.00 82 TYR A CA 1
ATOM 655 C C . TYR A 1 82 ? 8.671 1.249 2.538 1.00 78.00 82 TYR A C 1
ATOM 657 O O . TYR A 1 82 ? 9.382 2.111 3.054 1.00 78.00 82 TYR A O 1
ATOM 665 N N . GLU A 1 83 ? 9.055 -0.011 2.377 1.00 73.88 83 GLU A N 1
ATOM 666 C CA . GLU A 1 83 ? 10.390 -0.524 2.677 1.00 73.88 83 GLU A CA 1
ATOM 667 C C . GLU A 1 83 ? 10.895 -1.346 1.496 1.00 73.88 83 GLU A C 1
ATOM 669 O O . GLU A 1 83 ? 10.140 -2.107 0.891 1.00 73.88 83 GLU A O 1
ATOM 674 N N . ILE A 1 84 ? 12.179 -1.191 1.185 1.00 72.81 84 ILE A N 1
ATOM 675 C CA . ILE A 1 84 ? 12.888 -2.002 0.199 1.00 72.81 84 ILE A CA 1
ATOM 676 C C . ILE A 1 84 ? 13.882 -2.858 0.980 1.00 72.81 84 ILE A C 1
ATOM 678 O O . ILE A 1 84 ? 14.826 -2.327 1.568 1.00 72.81 84 ILE A O 1
ATOM 682 N N . GLY A 1 85 ? 13.629 -4.161 1.029 1.00 65.00 85 GLY A N 1
ATOM 683 C CA . GLY A 1 85 ? 14.536 -5.164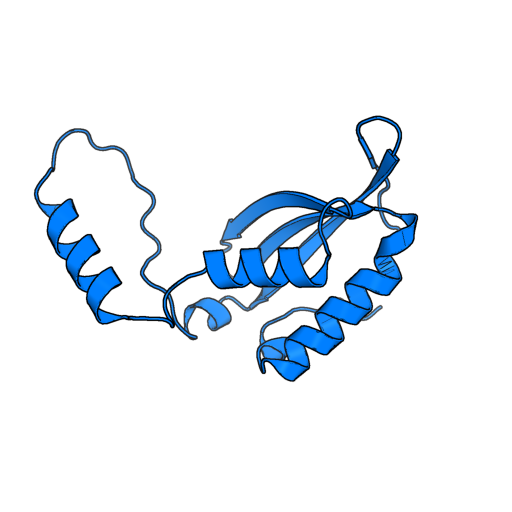 1.569 1.00 65.00 85 GLY A CA 1
ATOM 684 C C . GLY A 1 85 ? 15.416 -5.770 0.475 1.00 65.00 85 GLY A C 1
ATOM 685 O O . GLY A 1 85 ? 15.203 -5.555 -0.716 1.00 65.00 85 GLY A O 1
ATOM 686 N N . GLU A 1 86 ? 16.416 -6.557 0.880 1.00 67.44 86 GLU A N 1
ATOM 687 C CA . GLU A 1 86 ? 17.271 -7.285 -0.072 1.00 67.44 86 GLU A CA 1
ATOM 688 C C . GLU A 1 86 ? 16.493 -8.369 -0.839 1.00 67.44 86 GLU A C 1
ATOM 690 O O . GLU A 1 86 ? 16.804 -8.651 -1.994 1.00 67.44 86 GLU A O 1
ATOM 695 N N . GLU A 1 87 ? 15.478 -8.965 -0.206 1.00 73.75 87 GLU A N 1
ATOM 696 C CA . GLU A 1 87 ? 14.693 -10.073 -0.769 1.00 73.75 87 GLU A CA 1
ATOM 697 C C . GLU A 1 87 ? 13.250 -9.672 -1.116 1.00 73.75 87 GLU A C 1
ATOM 699 O O . GLU A 1 87 ? 12.605 -10.333 -1.935 1.00 73.75 87 GLU A O 1
ATOM 704 N N . ASP A 1 88 ? 12.742 -8.579 -0.536 1.00 78.62 88 ASP A N 1
ATOM 705 C CA . ASP A 1 88 ? 11.340 -8.188 -0.639 1.00 78.62 88 ASP A CA 1
ATOM 706 C C . ASP A 1 88 ? 11.113 -6.668 -0.710 1.00 78.62 88 ASP A C 1
ATOM 708 O O . ASP A 1 88 ? 11.998 -5.841 -0.500 1.00 78.62 88 ASP A O 1
ATOM 712 N N . PHE A 1 89 ? 9.886 -6.295 -1.051 1.00 78.44 89 PHE A N 1
ATOM 713 C CA . PHE A 1 89 ? 9.387 -4.926 -1.030 1.00 78.44 89 PHE A CA 1
ATOM 714 C C . PHE A 1 89 ? 8.102 -4.883 -0.203 1.00 78.44 89 PHE A C 1
ATOM 716 O O . PHE A 1 89 ? 7.236 -5.736 -0.367 1.00 78.44 89 PHE A O 1
ATOM 723 N N . GLY A 1 90 ? 7.954 -3.911 0.693 1.00 82.69 90 GLY A N 1
ATOM 724 C CA . GLY A 1 90 ? 6.802 -3.797 1.589 1.00 82.69 90 GLY A CA 1
ATOM 725 C C . GLY A 1 90 ? 6.064 -2.474 1.424 1.00 82.69 90 GLY A C 1
ATOM 726 O O . GLY A 1 90 ? 6.695 -1.421 1.427 1.00 82.69 90 GLY A O 1
ATOM 727 N N . LEU A 1 91 ? 4.731 -2.509 1.351 1.00 86.44 91 LEU A N 1
ATOM 728 C CA . LEU A 1 91 ? 3.871 -1.329 1.502 1.00 86.44 91 LEU A CA 1
ATOM 729 C C . LEU A 1 91 ? 3.093 -1.400 2.816 1.00 86.44 91 LEU A C 1
ATOM 731 O O . LEU A 1 91 ? 2.399 -2.387 3.067 1.00 86.44 91 LEU A O 1
ATOM 735 N N . TYR A 1 92 ? 3.157 -0.341 3.619 1.00 86.12 92 TYR A N 1
ATOM 736 C CA . TYR A 1 92 ? 2.602 -0.311 4.970 1.00 86.12 92 TYR A CA 1
ATOM 737 C C . TYR A 1 92 ? 1.345 0.549 5.062 1.00 86.12 92 TYR A C 1
ATOM 739 O O . TYR A 1 92 ? 1.320 1.717 4.656 1.00 86.12 92 TYR A O 1
ATOM 747 N N . PHE A 1 93 ? 0.293 -0.032 5.635 1.00 90.94 93 PHE A N 1
ATOM 748 C CA . PHE A 1 93 ? -0.992 0.622 5.834 1.00 90.94 93 PHE A CA 1
ATOM 749 C C . PHE A 1 93 ? -1.557 0.317 7.218 1.00 90.94 93 PHE A C 1
ATOM 751 O O . PHE A 1 93 ? -1.590 -0.831 7.654 1.00 90.94 93 PHE A O 1
ATOM 758 N N . PHE A 1 94 ? -2.127 1.331 7.857 1.00 92.50 94 PHE A N 1
ATOM 759 C CA . PHE A 1 94 ? -3.125 1.132 8.901 1.00 92.50 94 PHE A CA 1
ATOM 760 C C . PHE A 1 94 ? -4.487 1.034 8.227 1.00 92.50 94 PHE A C 1
ATOM 762 O O . PHE A 1 94 ? -4.943 2.009 7.639 1.00 92.50 94 PHE A O 1
ATOM 769 N N . ILE A 1 95 ? -5.160 -0.110 8.304 1.00 94.88 95 ILE A N 1
ATOM 770 C CA . ILE A 1 95 ? -6.474 -0.333 7.680 1.00 94.88 95 ILE A CA 1
ATOM 771 C C . ILE A 1 95 ? -7.535 -0.431 8.770 1.00 94.88 95 ILE A C 1
ATOM 773 O O . ILE A 1 95 ? -7.324 -1.123 9.764 1.00 94.88 95 ILE A O 1
ATOM 777 N N . LYS A 1 96 ? -8.685 0.234 8.607 1.00 95.31 96 LYS A N 1
ATOM 778 C CA . LYS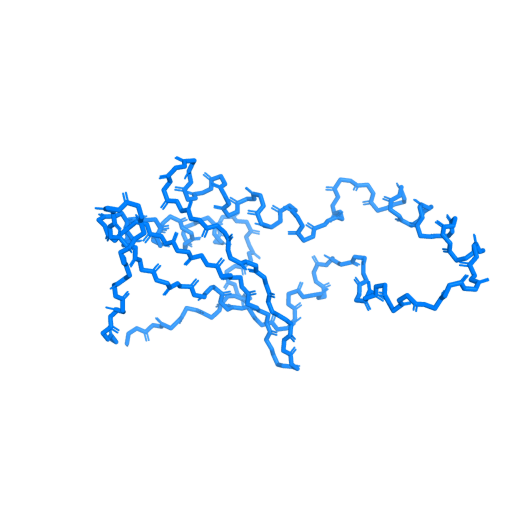 A 1 96 ? -9.781 0.157 9.588 1.00 95.31 96 LYS A CA 1
ATOM 779 C C . LYS A 1 96 ? -10.120 -1.294 9.912 1.00 95.31 96 LYS A C 1
ATOM 781 O O . LYS A 1 96 ? -10.469 -2.066 9.020 1.00 95.31 96 LYS A O 1
ATOM 786 N N . ALA A 1 97 ? -10.073 -1.642 11.196 1.00 95.12 97 ALA A N 1
ATOM 787 C CA . ALA A 1 97 ? -10.204 -3.024 11.647 1.00 95.12 97 ALA A CA 1
ATOM 788 C C . ALA A 1 97 ? -11.530 -3.665 11.203 1.00 95.12 97 ALA A C 1
ATOM 790 O O . ALA A 1 97 ? -11.553 -4.826 10.811 1.00 95.12 97 ALA A O 1
ATOM 791 N N . GLU A 1 98 ? -12.621 -2.893 11.198 1.00 95.31 98 GLU A N 1
ATOM 792 C CA . GLU A 1 98 ? -13.951 -3.361 10.777 1.00 95.31 98 GLU A CA 1
ATOM 793 C C . GLU A 1 98 ? -14.063 -3.654 9.269 1.00 95.31 98 GLU A C 1
ATOM 795 O O . GLU A 1 98 ? -14.965 -4.375 8.849 1.00 95.31 98 GLU A O 1
ATOM 800 N N . LEU A 1 99 ? -13.161 -3.100 8.450 1.00 95.38 99 LEU A N 1
ATOM 801 C CA . LEU A 1 99 ? -13.158 -3.251 6.992 1.00 95.38 99 LEU A CA 1
ATOM 802 C C . LEU A 1 99 ? -12.038 -4.162 6.492 1.00 95.38 99 LEU A C 1
ATOM 804 O O . LEU A 1 99 ? -12.014 -4.481 5.304 1.00 95.38 99 LEU A O 1
ATOM 808 N N . PHE A 1 100 ? -11.120 -4.568 7.369 1.00 94.06 100 PHE A N 1
ATOM 809 C CA . PHE A 1 100 ? -9.871 -5.213 6.987 1.00 94.06 100 PHE A CA 1
ATOM 810 C C . PHE A 1 100 ? -10.078 -6.412 6.062 1.00 94.06 100 PHE A C 1
ATOM 812 O O . PHE A 1 100 ? -9.539 -6.412 4.962 1.00 94.06 100 PHE A O 1
ATOM 819 N N . ASP A 1 101 ? -10.887 -7.397 6.466 1.00 93.44 101 ASP A N 1
ATOM 820 C CA . ASP A 1 101 ? -11.054 -8.636 5.690 1.00 93.44 101 ASP A CA 1
ATOM 821 C C . ASP A 1 101 ? -11.657 -8.347 4.308 1.00 93.44 101 ASP A C 1
ATOM 823 O O . ASP A 1 101 ? -11.168 -8.824 3.288 1.00 93.44 101 ASP A O 1
ATOM 827 N N . SER A 1 102 ? -12.659 -7.463 4.258 1.00 94.81 102 SER A N 1
ATOM 828 C CA . SER A 1 102 ? -13.293 -7.055 3.002 1.00 94.81 102 SER A CA 1
ATOM 829 C C . SER A 1 102 ? -12.327 -6.328 2.064 1.00 94.81 102 SER A C 1
ATOM 831 O O . SER A 1 102 ? -12.363 -6.535 0.851 1.00 94.81 102 SER A O 1
ATOM 833 N N . LEU A 1 103 ? -11.480 -5.449 2.602 1.00 94.69 103 LEU A N 1
ATOM 834 C CA . LEU A 1 103 ? -10.507 -4.700 1.811 1.00 94.69 103 LEU A CA 1
ATOM 835 C C . LEU A 1 103 ? -9.340 -5.583 1.372 1.00 94.69 103 LEU A C 1
ATOM 837 O O . LEU A 1 103 ? -8.902 -5.473 0.233 1.00 94.69 103 LEU A O 1
ATOM 841 N N . PHE A 1 104 ? -8.892 -6.499 2.223 1.00 93.56 104 PHE A N 1
ATOM 842 C CA . PHE A 1 104 ? -7.856 -7.469 1.892 1.00 93.56 104 PHE A CA 1
ATOM 843 C C . PHE A 1 104 ? -8.286 -8.378 0.731 1.00 93.56 104 PHE A C 1
ATOM 845 O O . PHE A 1 104 ? -7.550 -8.523 -0.246 1.00 93.56 104 PHE A O 1
ATOM 852 N N . ASP A 1 105 ? -9.521 -8.889 0.760 1.00 93.81 105 ASP A N 1
ATOM 853 C CA . ASP A 1 105 ? -10.091 -9.660 -0.352 1.00 93.81 105 ASP A CA 1
ATOM 854 C C . ASP A 1 105 ? -10.190 -8.840 -1.646 1.00 93.81 105 ASP A C 1
ATOM 856 O O . ASP A 1 105 ? -9.940 -9.358 -2.738 1.00 93.81 105 ASP A O 1
ATOM 860 N N . LYS A 1 106 ? -10.504 -7.540 -1.555 1.00 94.06 106 LYS A N 1
ATOM 861 C CA . LYS A 1 106 ? -10.488 -6.651 -2.727 1.00 94.06 106 LYS A CA 1
ATOM 862 C C . LYS A 1 106 ? -9.091 -6.503 -3.316 1.00 94.06 106 LYS A C 1
ATOM 864 O O . LYS A 1 106 ? -8.974 -6.551 -4.538 1.00 94.06 106 LYS A O 1
ATOM 869 N N . VAL A 1 107 ? -8.053 -6.348 -2.490 1.00 92.44 107 VAL A N 1
ATOM 870 C CA . VAL A 1 107 ? -6.667 -6.276 -2.983 1.00 92.44 107 VAL A CA 1
ATOM 871 C C . VAL A 1 107 ? -6.285 -7.588 -3.675 1.00 92.44 107 VAL A C 1
ATOM 873 O O . VAL A 1 107 ? -5.764 -7.532 -4.785 1.00 92.44 107 VAL A O 1
ATOM 876 N N . LYS A 1 108 ? -6.638 -8.753 -3.114 1.00 91.94 108 LYS A N 1
ATOM 877 C CA . LYS A 1 108 ? -6.425 -10.068 -3.758 1.00 91.94 108 LYS A CA 1
ATOM 878 C C . LYS A 1 108 ? -7.134 -10.221 -5.106 1.00 91.94 108 LYS A C 1
ATOM 880 O O . LYS A 1 108 ? -6.631 -10.869 -6.020 1.00 91.94 108 LYS A O 1
ATOM 885 N N . LEU A 1 109 ? -8.348 -9.693 -5.240 1.00 89.75 109 LEU A N 1
ATOM 886 C CA . LEU A 1 109 ? -9.078 -9.735 -6.511 1.00 89.75 109 LEU A CA 1
ATOM 887 C C . LEU A 1 109 ? -8.464 -8.780 -7.537 1.00 89.75 109 LEU A C 1
ATOM 889 O O . LEU A 1 109 ? -8.320 -9.135 -8.708 1.00 89.75 109 LEU A O 1
ATOM 893 N N . TRP A 1 110 ? -8.095 -7.579 -7.097 1.00 90.12 110 TRP A N 1
ATOM 894 C CA . TRP A 1 110 ? -7.456 -6.576 -7.938 1.00 90.12 110 TRP A CA 1
ATOM 895 C C . TRP A 1 110 ? -6.080 -7.042 -8.434 1.00 90.12 110 TRP A C 1
ATOM 897 O O . TRP A 1 110 ? -5.834 -6.954 -9.635 1.00 90.12 110 TRP A O 1
ATOM 907 N N . SER A 1 111 ? -5.232 -7.620 -7.574 1.00 84.00 111 SER A N 1
ATOM 908 C CA . SER A 1 111 ? -3.887 -8.097 -7.940 1.00 84.00 111 SER A CA 1
ATOM 909 C C . SER A 1 111 ? -3.923 -9.119 -9.075 1.00 84.00 111 SER A C 1
ATOM 911 O O . SER A 1 111 ? -3.089 -9.081 -9.979 1.00 84.00 111 SER A O 1
ATOM 913 N N . LYS A 1 112 ? -4.924 -10.008 -9.060 1.00 82.44 112 LYS A N 1
ATOM 914 C CA . LYS A 1 112 ? -5.183 -10.991 -10.122 1.00 82.44 112 LYS A CA 1
ATOM 915 C C . LYS A 1 112 ? -5.665 -10.328 -11.403 1.00 82.44 112 LYS A C 1
ATOM 917 O O . LYS A 1 112 ? -5.236 -10.711 -12.485 1.00 82.44 112 LYS A O 1
ATOM 922 N N . ALA A 1 113 ? -6.547 -9.337 -11.290 1.00 76.75 113 ALA A N 1
ATOM 923 C CA . ALA A 1 113 ? -7.077 -8.616 -12.444 1.00 76.75 113 ALA A CA 1
ATOM 924 C C . ALA A 1 113 ? -5.997 -7.815 -13.190 1.00 76.75 113 ALA A C 1
ATOM 926 O O . ALA A 1 113 ? -6.085 -7.684 -14.410 1.00 76.75 113 ALA A O 1
ATOM 927 N N . VAL A 1 114 ? -4.987 -7.306 -12.477 1.00 72.19 114 VAL A N 1
ATOM 928 C CA . VAL A 1 114 ? -3.866 -6.547 -13.060 1.00 72.19 114 VAL A CA 1
ATOM 929 C C . VAL A 1 114 ? -2.585 -7.374 -13.253 1.00 72.19 114 VAL A C 1
ATOM 931 O O . VAL A 1 114 ? -1.549 -6.809 -13.582 1.00 72.19 114 VAL A O 1
ATOM 934 N N . ASP A 1 115 ? -2.660 -8.699 -13.082 1.00 71.81 115 ASP A N 1
ATOM 935 C CA . ASP A 1 115 ? -1.561 -9.659 -13.299 1.00 71.81 115 ASP A CA 1
ATOM 936 C C . ASP A 1 115 ? -0.277 -9.383 -12.484 1.00 71.81 115 ASP A C 1
ATOM 938 O O . ASP A 1 115 ? 0.847 -9.622 -12.936 1.00 71.81 115 ASP A O 1
ATOM 942 N N . ILE A 1 116 ? -0.434 -8.893 -11.248 1.00 76.06 116 ILE A 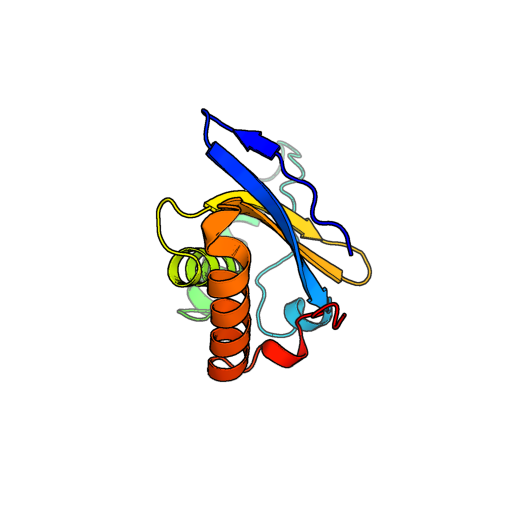N 1
ATOM 943 C CA . ILE A 1 116 ? 0.681 -8.720 -10.297 1.00 76.06 116 ILE A CA 1
ATOM 944 C C . ILE A 1 116 ? 0.620 -9.680 -9.108 1.00 76.06 116 ILE A C 1
ATOM 946 O O . ILE A 1 116 ? 1.536 -9.698 -8.294 1.00 76.06 116 ILE A O 1
ATOM 950 N N . ASP A 1 117 ? -0.439 -10.487 -9.004 1.00 82.75 117 ASP A N 1
ATOM 951 C CA . ASP A 1 117 ? -0.676 -11.417 -7.890 1.00 82.75 117 ASP A CA 1
ATOM 952 C C . ASP A 1 117 ? 0.515 -12.337 -7.606 1.00 82.75 117 ASP A C 1
ATOM 954 O O . ASP A 1 117 ? 0.870 -12.559 -6.456 1.00 82.75 117 ASP A O 1
ATOM 958 N N . ARG A 1 118 ? 1.190 -12.800 -8.666 1.00 81.81 118 ARG A N 1
ATOM 959 C CA . ARG A 1 118 ? 2.380 -13.661 -8.582 1.00 81.81 118 ARG A CA 1
ATOM 960 C C . ARG A 1 118 ? 3.572 -13.028 -7.864 1.00 81.81 118 ARG A C 1
ATOM 962 O O . ARG A 1 118 ? 4.506 -13.742 -7.524 1.00 81.81 118 ARG A O 1
ATOM 969 N N . PHE A 1 119 ? 3.568 -11.708 -7.710 1.00 82.44 119 PHE A N 1
ATOM 970 C CA . PHE A 1 119 ? 4.617 -10.978 -7.016 1.00 82.44 119 PHE A CA 1
ATOM 971 C C . PHE A 1 119 ? 4.247 -10.662 -5.577 1.00 82.44 119 PHE A C 1
ATOM 973 O O . PHE A 1 119 ? 5.078 -10.091 -4.896 1.00 82.44 119 PHE A O 1
ATOM 980 N N . ILE A 1 120 ? 3.033 -10.964 -5.116 1.00 86.38 120 ILE A N 1
ATOM 981 C CA . ILE A 1 120 ? 2.595 -10.646 -3.756 1.00 86.38 120 ILE A CA 1
ATOM 982 C C . ILE A 1 120 ? 2.719 -11.896 -2.893 1.00 86.38 120 ILE A C 1
ATOM 984 O O . ILE A 1 120 ? 2.238 -12.970 -3.257 1.00 86.38 120 ILE A O 1
ATOM 988 N N . TRP A 1 121 ? 3.327 -11.748 -1.722 1.00 89.31 121 TRP A N 1
ATOM 989 C CA . TRP A 1 121 ? 3.281 -12.765 -0.684 1.00 89.31 121 TRP A CA 1
ATOM 990 C C . TRP A 1 121 ? 2.008 -12.587 0.122 1.00 89.31 121 TRP A C 1
ATOM 992 O O . TRP A 1 121 ? 1.885 -11.737 1.003 1.00 89.31 121 TRP A O 1
ATOM 1002 N N . TRP A 1 122 ? 1.029 -13.408 -0.222 1.00 86.31 122 TRP A N 1
ATOM 1003 C CA . TRP A 1 122 ? -0.110 -13.646 0.632 1.00 86.31 122 TRP A CA 1
ATOM 1004 C C . TRP A 1 122 ? 0.342 -14.670 1.658 1.00 86.31 122 TRP A C 1
ATOM 1006 O O . TRP A 1 122 ? 0.488 -15.836 1.305 1.00 86.31 122 TRP A O 1
ATOM 1016 N N . ASP A 1 123 ? 0.587 -14.251 2.899 1.00 65.81 123 ASP A N 1
ATOM 1017 C CA . ASP A 1 123 ? 0.606 -15.197 4.013 1.00 65.81 123 ASP A CA 1
ATOM 1018 C C . ASP A 1 123 ? -0.765 -15.897 4.010 1.00 65.81 123 ASP A C 1
ATOM 1020 O O . ASP A 1 123 ? -1.773 -15.353 4.476 1.00 65.81 123 ASP A O 1
ATOM 1024 N N . GLU A 1 124 ? -0.841 -17.049 3.344 1.00 53.50 124 GLU A N 1
ATOM 1025 C CA . GLU A 1 124 ? -1.960 -17.968 3.464 1.00 53.50 124 GLU A CA 1
ATOM 1026 C C . GLU A 1 124 ? -1.887 -18.542 4.879 1.00 53.50 124 GLU A C 1
ATOM 1028 O O . GLU A 1 124 ? -0.811 -18.906 5.350 1.00 53.50 124 GLU A O 1
ATOM 1033 N N . GLU A 1 125 ? -3.025 -18.514 5.574 1.00 38.88 125 GLU A N 1
ATOM 1034 C CA . GLU A 1 125 ? -3.171 -18.968 6.962 1.00 38.88 125 GLU A CA 1
ATOM 1035 C C . GLU A 1 125 ? -2.471 -20.296 7.286 1.00 38.88 125 GLU A C 1
ATOM 1037 O O . GLU A 1 125 ? -2.570 -21.253 6.482 1.00 38.88 125 GLU A O 1
#

pLDDT: mean 72.04, std 20.66, range [31.66, 95.38]

Secondary structure (DSSP, 8-state):
-PPPEEEETTEEEEEEEEEEEGGGGGSS----------TT-SSHHHHHHHHHHHHGGG--HHHHHHHHHHHH-TTSEEEEEEEE-SSEEEEEEEEEGGGHHHHHHHHHHHHHHTT-GGGEE----

Organism: NCBI:txid938273